Protein AF-A0AAW1BPU8-F1 (afdb_monomer)

Mean predicted aligned error: 4.41 Å

Secondary structure (DSSP, 8-state):
-PPPP--EEEEEEEE-TTSSEEEEEEEETTEEEEEEEE---SS--HHHHHHHHHHHHHHHT--

Organism: Crotalus adamanteus (NCBI:txid8729)

Radius of gyration: 13.69 Å; Cα contacts (8 Å, |Δi|>4): 73; chains: 1; bounding box: 27×27×36 Å

Solvent-accessible surface area (backbone atoms only — not comparable to full-atom values): 4001 Å² total; per-residue (Å²): 135,81,81,77,86,75,69,68,49,76,76,46,78,48,73,43,94,86,66,41,34,42,38,37,36,27,27,47,93,83,41,82,44,77,48,73,50,71,62,75,69,98,57,96,52,62,69,59,55,55,49,52,51,50,51,55,59,48,64,69,56,80,110

Sequence (63 aa):
MVAKICEFKIKAIKRDDMGRFLIIQGLIYGQEVTLANLYAPNTNQREFYDRVYKEIEEIKKVM

InterPro domains:
  IPR036691 Endonuclease/exonuclease/phosphatase superfamily [G3DSA:3.60.10.10] (1-62)

Foldseek 3Di:
DDPDDWDWAWDDWDADPVRQKIWTWTDTVNDIDIDMDGNDDPDPPVVVVVVVVVVSVVVVVVD

pLDDT: mean 91.54, std 9.83, range [51.72, 97.38]

Nearest PDB structures (foldseek):
  7n8k-assembly2_B  TM=8.346E-01  e=7.856E-04  Homo sapiens
  7n94-assembly2_B  TM=8.267E-01  e=1.085E-03  Homo sapiens
  2v0s-assembly1_A  TM=8.378E-01  e=1.500E-03  Homo sapiens
  2v0r-assembly2_B  TM=8.413E-01  e=1.600E-03  Homo sapiens
  8uw3-assembly1_A  TM=8.278E-01  e=1.600E-03  Homo sapiens

Structure (mmCIF, N/CA/C/O backbone):
data_AF-A0AAW1BPU8-F1
#
_entry.id   AF-A0AAW1BPU8-F1
#
loop_
_atom_site.group_PDB
_atom_site.id
_atom_site.type_symbol
_atom_site.label_atom_id
_atom_site.label_alt_id
_atom_site.label_comp_id
_atom_site.label_asym_id
_atom_site.label_entity_id
_atom_site.label_seq_id
_atom_site.pdbx_PDB_ins_code
_atom_site.Cartn_x
_atom_site.Cartn_y
_atom_site.Cartn_z
_atom_site.occupancy
_atom_site.B_iso_or_equiv
_atom_site.auth_seq_id
_atom_site.auth_comp_id
_atom_site.auth_asym_id
_atom_site.auth_atom_id
_atom_site.pdbx_PDB_model_num
ATOM 1 N N . MET A 1 1 ? 7.222 -19.050 23.650 1.00 51.72 1 MET A N 1
ATOM 2 C CA . MET A 1 1 ? 6.812 -17.653 23.398 1.00 51.72 1 MET A CA 1
ATOM 3 C C . MET A 1 1 ? 5.481 -17.710 22.667 1.00 51.72 1 MET A C 1
ATOM 5 O O . MET A 1 1 ? 5.457 -18.176 21.539 1.00 51.72 1 MET A O 1
ATOM 9 N N . VAL A 1 2 ? 4.370 -17.383 23.328 1.00 60.75 2 VAL A N 1
ATOM 10 C CA . VAL A 1 2 ? 3.057 -17.345 22.662 1.00 60.75 2 VAL A CA 1
ATOM 11 C C . VAL A 1 2 ? 2.955 -15.985 21.983 1.00 60.75 2 VAL A C 1
ATOM 13 O O . VAL A 1 2 ? 3.050 -14.963 22.661 1.00 60.75 2 VAL A O 1
ATOM 16 N N . ALA A 1 3 ? 2.835 -15.960 20.655 1.00 71.81 3 ALA A N 1
ATOM 17 C CA . ALA A 1 3 ? 2.592 -14.719 19.932 1.00 71.81 3 ALA A CA 1
ATOM 18 C C . ALA A 1 3 ? 1.267 -14.127 20.428 1.00 71.81 3 ALA A C 1
ATOM 20 O O . ALA A 1 3 ? 0.225 -14.782 20.383 1.00 71.81 3 ALA A O 1
ATOM 21 N N . LYS A 1 4 ? 1.314 -12.903 20.956 1.00 81.19 4 LYS A N 1
ATOM 22 C CA . LYS A 1 4 ? 0.114 -12.192 21.387 1.00 81.19 4 LYS A CA 1
ATOM 23 C C . LYS A 1 4 ? -0.697 -11.876 20.131 1.00 81.19 4 LYS A C 1
ATOM 25 O O . LYS A 1 4 ? -0.173 -11.240 19.218 1.00 81.19 4 LYS A O 1
ATOM 30 N N . ILE A 1 5 ? -1.940 -12.352 20.067 1.00 85.56 5 ILE A N 1
ATOM 31 C CA . ILE A 1 5 ? -2.834 -12.060 18.942 1.00 85.56 5 ILE A CA 1
ATOM 32 C C . ILE A 1 5 ? -3.014 -10.541 18.878 1.00 85.56 5 ILE A C 1
ATOM 34 O O . ILE A 1 5 ? -3.374 -9.913 19.873 1.00 85.56 5 ILE A O 1
ATOM 38 N N . CYS A 1 6 ? -2.720 -9.959 17.718 1.00 87.62 6 CYS A N 1
ATOM 39 C CA . CYS A 1 6 ? -2.883 -8.538 17.449 1.00 87.62 6 CYS A CA 1
ATOM 40 C C . CYS A 1 6 ? -4.073 -8.368 16.505 1.00 87.62 6 CYS A C 1
ATOM 42 O O . CYS A 1 6 ? -4.045 -8.873 15.382 1.00 87.62 6 CYS A O 1
ATOM 44 N N . GLU A 1 7 ? -5.130 -7.703 16.965 1.00 93.62 7 GLU A N 1
ATOM 45 C CA . GLU A 1 7 ? -6.291 -7.423 16.123 1.00 93.62 7 GLU A CA 1
ATOM 46 C C . GLU A 1 7 ? -5.951 -6.300 15.135 1.00 93.62 7 GLU A C 1
ATOM 48 O O . GLU A 1 7 ? -5.603 -5.188 15.538 1.00 93.62 7 GLU A O 1
ATOM 53 N N . PHE A 1 8 ? -6.074 -6.594 13.839 1.00 94.88 8 PHE A N 1
ATOM 54 C CA . PHE A 1 8 ? -5.939 -5.617 12.764 1.00 94.88 8 PHE A CA 1
ATOM 55 C C . PHE A 1 8 ? -7.306 -5.382 12.117 1.00 94.88 8 PHE A C 1
ATOM 57 O O . PHE A 1 8 ? -7.821 -6.245 11.402 1.00 94.88 8 PHE A O 1
AT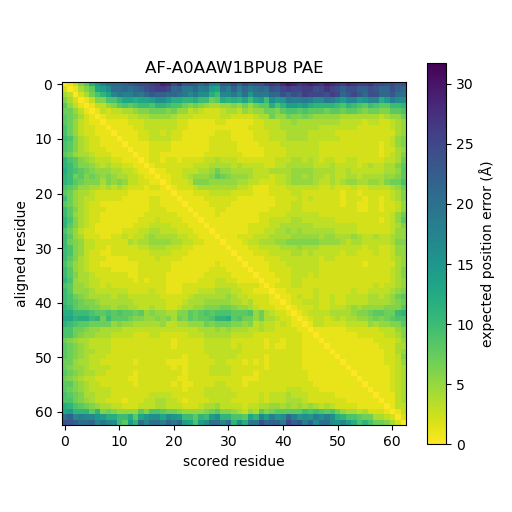OM 64 N N . LYS A 1 9 ? -7.907 -4.212 12.352 1.00 95.94 9 LYS 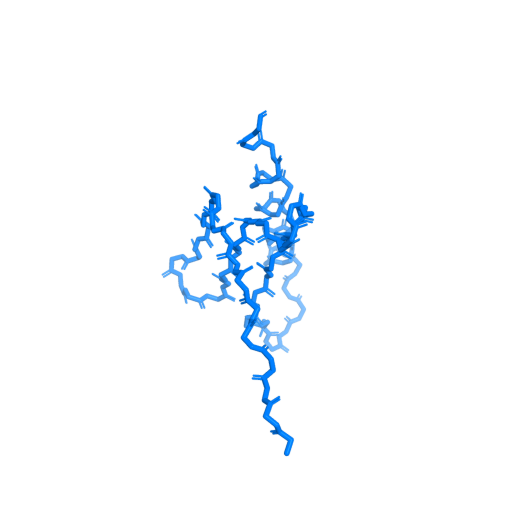A N 1
ATOM 65 C CA . LYS A 1 9 ? -9.202 -3.850 11.756 1.00 95.94 9 LYS A CA 1
ATOM 66 C C . LYS A 1 9 ? -8.979 -3.234 10.384 1.00 95.94 9 LYS A C 1
ATOM 68 O O . LYS A 1 9 ? -8.517 -2.100 10.283 1.00 95.94 9 LYS A O 1
ATOM 73 N N . ILE A 1 10 ? -9.297 -3.983 9.335 1.00 95.94 10 ILE A N 1
ATOM 74 C CA . ILE A 1 10 ? -9.126 -3.544 7.947 1.00 95.94 10 ILE A CA 1
ATOM 75 C C . ILE A 1 10 ? -10.122 -2.422 7.628 1.00 95.94 10 ILE A C 1
ATOM 77 O O . ILE A 1 10 ? -11.317 -2.566 7.870 1.00 95.94 10 ILE A O 1
ATOM 81 N N . LYS A 1 11 ? -9.624 -1.325 7.050 1.00 95.88 11 LYS A N 1
ATOM 82 C CA . LYS A 1 11 ? -10.428 -0.227 6.492 1.00 95.88 11 LYS A CA 1
ATOM 83 C C . LYS A 1 11 ? -10.491 -0.289 4.967 1.00 95.88 11 LYS A C 1
ATOM 85 O O . LYS A 1 11 ? -11.559 -0.132 4.390 1.00 95.88 11 LYS A O 1
ATOM 90 N N . ALA A 1 12 ? -9.353 -0.527 4.318 1.00 96.19 12 ALA A N 1
ATOM 91 C CA . ALA A 1 12 ? -9.260 -0.577 2.864 1.00 96.19 12 ALA A CA 1
ATOM 92 C C . ALA A 1 12 ? -8.161 -1.541 2.412 1.00 96.19 12 ALA A C 1
ATOM 94 O O . ALA A 1 12 ? -7.191 -1.790 3.131 1.00 96.19 12 ALA A O 1
ATOM 95 N N . ILE A 1 13 ? -8.314 -2.068 1.198 1.00 96.19 13 ILE A N 1
ATOM 96 C CA . ILE A 1 13 ? -7.353 -2.970 0.565 1.00 96.19 13 ILE A CA 1
ATOM 97 C C . ILE A 1 13 ? -7.130 -2.504 -0.875 1.00 96.19 13 ILE A C 1
ATOM 99 O O . ILE A 1 13 ? -8.090 -2.329 -1.622 1.00 96.19 13 ILE A O 1
ATOM 103 N N . LYS A 1 14 ? -5.866 -2.366 -1.277 1.00 95.94 14 LYS A N 1
ATOM 104 C CA . LYS A 1 14 ? -5.433 -2.197 -2.668 1.00 95.94 14 LYS A CA 1
ATOM 105 C C . LYS A 1 14 ? -4.587 -3.399 -3.072 1.00 95.94 14 LYS A C 1
ATOM 107 O O . LYS A 1 14 ? -3.706 -3.833 -2.327 1.00 95.94 14 LYS A O 1
ATOM 112 N N . ARG A 1 15 ? -4.881 -3.957 -4.242 1.00 95.31 15 ARG A N 1
ATOM 113 C CA . ARG A 1 15 ? -4.222 -5.150 -4.784 1.00 95.31 15 ARG A CA 1
ATOM 114 C C . ARG A 1 15 ? -3.698 -4.819 -6.168 1.00 95.31 15 ARG A C 1
ATOM 116 O O . ARG A 1 15 ? -4.412 -4.197 -6.946 1.00 95.31 15 ARG A O 1
ATOM 123 N N . ASP A 1 16 ? -2.471 -5.230 -6.452 1.00 94.38 16 ASP A N 1
ATOM 124 C CA . ASP A 1 16 ? -1.962 -5.229 -7.820 1.00 94.38 16 ASP A CA 1
ATOM 125 C C . ASP A 1 16 ? -2.552 -6.403 -8.601 1.00 94.38 16 ASP A C 1
ATOM 127 O O . ASP A 1 16 ? -2.551 -7.531 -8.107 1.00 94.38 16 ASP A O 1
ATOM 131 N N . ASP A 1 17 ? -2.971 -6.167 -9.841 1.00 91.88 17 ASP A N 1
ATOM 132 C CA . ASP A 1 17 ? -3.540 -7.212 -10.702 1.00 91.88 17 ASP A CA 1
ATOM 133 C C . ASP A 1 17 ? -2.533 -8.327 -11.017 1.00 91.88 17 ASP A C 1
ATOM 135 O O . ASP A 1 17 ? -2.907 -9.482 -11.197 1.00 91.88 17 ASP A O 1
ATOM 139 N N . MET A 1 18 ? -1.236 -8.002 -11.036 1.00 91.06 18 MET A N 1
ATOM 140 C CA . MET A 1 18 ? -0.159 -8.976 -11.242 1.00 91.06 18 MET A CA 1
ATOM 141 C C . MET A 1 18 ? 0.333 -9.613 -9.933 1.00 91.06 18 MET A C 1
ATOM 143 O O . MET A 1 18 ? 1.320 -10.345 -9.940 1.00 91.06 18 MET A O 1
ATOM 147 N N . GLY A 1 19 ? -0.304 -9.307 -8.797 1.00 91.88 19 GLY A N 1
ATOM 148 C CA . GLY A 1 19 ? 0.062 -9.847 -7.487 1.00 91.88 19 GLY A CA 1
ATOM 149 C C . GLY A 1 19 ? 1.388 -9.329 -6.922 1.00 91.88 19 GLY A C 1
ATOM 150 O O . GLY A 1 19 ? 1.895 -9.896 -5.957 1.00 91.88 19 GLY A O 1
ATOM 151 N N . ARG A 1 20 ? 1.967 -8.260 -7.486 1.00 94.50 20 ARG A N 1
ATOM 152 C CA . ARG A 1 20 ? 3.280 -7.748 -7.050 1.00 94.50 20 ARG A CA 1
ATOM 153 C C . ARG A 1 20 ? 3.216 -6.900 -5.788 1.00 94.50 20 ARG A C 1
ATOM 155 O O . ARG A 1 20 ? 4.242 -6.692 -5.149 1.00 94.50 20 ARG A O 1
ATOM 162 N N . PHE A 1 21 ? 2.044 -6.392 -5.420 1.00 96.06 21 PHE A N 1
ATOM 163 C CA . PHE A 1 21 ? 1.858 -5.754 -4.125 1.00 96.06 21 PHE A CA 1
ATOM 164 C C . PHE A 1 21 ? 0.454 -5.953 -3.558 1.00 96.06 21 PHE A C 1
ATOM 166 O O . PHE A 1 21 ? -0.535 -6.086 -4.284 1.00 96.06 21 PHE A O 1
ATOM 173 N N . LEU A 1 22 ? 0.389 -5.912 -2.229 1.00 97.38 22 LEU A N 1
ATOM 174 C CA . LEU A 1 22 ? -0.827 -5.854 -1.430 1.00 97.38 22 LEU A CA 1
ATOM 175 C C . LEU A 1 22 ? -0.649 -4.750 -0.391 1.00 97.38 22 LEU A C 1
ATOM 177 O O . LEU A 1 22 ? 0.250 -4.827 0.446 1.00 97.38 22 LEU A O 1
ATOM 181 N N . ILE A 1 23 ? -1.508 -3.737 -0.441 1.00 97.38 23 ILE A N 1
ATOM 182 C CA . ILE A 1 23 ? -1.504 -2.624 0.508 1.00 97.38 23 ILE A CA 1
ATOM 183 C C . ILE A 1 23 ? -2.816 -2.664 1.285 1.00 97.38 23 ILE A C 1
ATOM 185 O O . ILE A 1 23 ? -3.897 -2.725 0.701 1.00 97.38 23 ILE A O 1
ATOM 189 N N . ILE A 1 24 ? -2.726 -2.649 2.609 1.00 97.12 24 ILE A N 1
ATOM 190 C CA . ILE A 1 24 ? -3.866 -2.718 3.516 1.00 97.12 24 ILE A CA 1
ATOM 191 C C . ILE A 1 24 ? -3.789 -1.533 4.469 1.00 97.12 2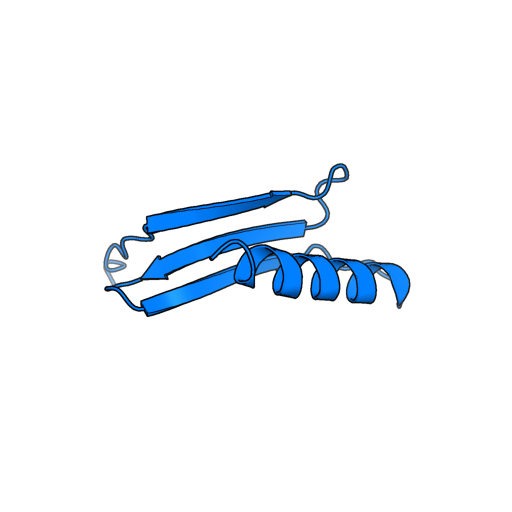4 ILE A C 1
ATOM 193 O O . ILE A 1 24 ? -2.818 -1.389 5.209 1.00 97.12 24 ILE A O 1
ATOM 197 N N . GLN A 1 25 ? -4.833 -0.712 4.478 1.00 96.94 25 GLN A N 1
ATOM 198 C CA . GLN A 1 25 ? -5.027 0.317 5.492 1.00 96.94 25 GLN A CA 1
ATOM 199 C C . GLN A 1 25 ? -5.917 -0.246 6.594 1.00 96.94 25 GLN A C 1
ATOM 201 O O . GLN A 1 25 ? -6.950 -0.863 6.314 1.00 96.94 25 GLN A O 1
ATOM 206 N N . GLY A 1 26 ? -5.558 -0.011 7.850 1.00 96.31 26 GLY A N 1
ATOM 207 C CA . GLY A 1 26 ? -6.367 -0.457 8.973 1.00 96.31 26 GLY A CA 1
ATOM 208 C C . GLY A 1 26 ? -5.975 0.172 10.296 1.00 96.31 26 GLY A C 1
ATOM 209 O O . GLY A 1 26 ? -5.263 1.174 10.341 1.00 96.31 26 GLY A O 1
ATOM 210 N N . LEU A 1 27 ? -6.489 -0.418 11.372 1.00 96.44 27 LEU A N 1
ATOM 211 C CA . LEU A 1 27 ? -6.241 0.007 12.742 1.00 96.44 27 LEU A CA 1
ATOM 212 C C . LEU A 1 27 ? -5.620 -1.121 13.555 1.00 96.44 27 LEU A C 1
ATOM 214 O O . LEU A 1 27 ? -6.142 -2.236 13.568 1.00 96.44 27 LEU A O 1
ATOM 218 N N . ILE A 1 28 ? -4.582 -0.783 14.312 1.00 95.69 28 ILE A N 1
ATOM 219 C CA . ILE A 1 28 ? -4.046 -1.598 15.401 1.00 95.69 28 ILE A CA 1
ATOM 220 C C . ILE A 1 28 ? -4.236 -0.796 16.685 1.00 95.69 28 ILE A C 1
ATOM 222 O O . ILE A 1 28 ? -3.716 0.308 16.801 1.00 95.69 28 ILE A O 1
ATOM 226 N N . TYR A 1 29 ? -5.019 -1.311 17.637 1.00 93.62 29 TYR A N 1
ATOM 227 C CA . TYR A 1 29 ? -5.323 -0.619 18.904 1.00 93.62 29 TYR A CA 1
ATOM 228 C C . TYR A 1 29 ? -5.788 0.845 18.734 1.00 93.62 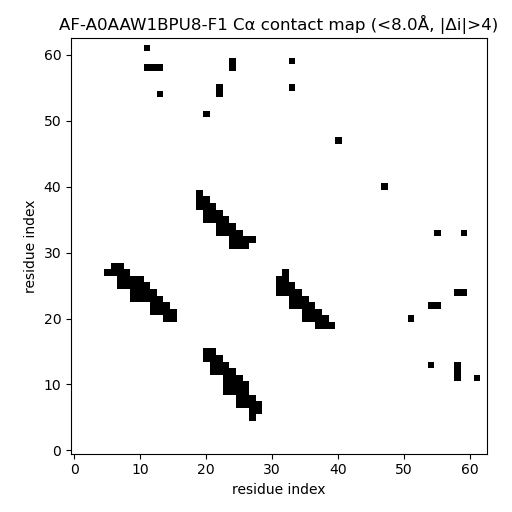29 TYR A C 1
ATOM 230 O O . TYR A 1 29 ? -5.438 1.720 19.520 1.00 93.62 29 TYR A O 1
ATOM 238 N N . GLY A 1 30 ? -6.572 1.118 17.684 1.00 92.31 30 GLY A N 1
ATOM 239 C CA . GLY A 1 30 ? -7.082 2.458 17.367 1.00 92.31 30 GLY A CA 1
ATOM 240 C C . GLY A 1 30 ? -6.098 3.372 16.627 1.00 92.31 30 GLY A C 1
ATOM 241 O O . GLY A 1 30 ? -6.502 4.448 16.201 1.00 92.31 30 GLY A O 1
ATOM 242 N N . GLN A 1 31 ? -4.848 2.946 16.419 1.00 95.19 31 GLN A N 1
ATOM 243 C CA . GLN A 1 31 ? -3.865 3.671 15.614 1.00 95.19 31 GLN A CA 1
ATOM 244 C C . GLN A 1 31 ? -3.924 3.239 14.156 1.00 95.19 31 GLN A C 1
ATOM 246 O O . GLN A 1 31 ? -3.994 2.046 13.857 1.00 95.19 31 GLN A O 1
ATOM 251 N N . GLU A 1 32 ? -3.870 4.211 13.252 1.00 94.81 32 GLU A N 1
ATOM 252 C CA . GLU A 1 32 ? -3.856 3.959 11.816 1.00 94.81 32 GLU A CA 1
ATOM 253 C C . GLU A 1 32 ? -2.515 3.411 11.353 1.00 94.81 32 GLU A C 1
ATOM 255 O O . GLU A 1 32 ? -1.455 3.955 11.656 1.00 94.81 32 GLU A O 1
ATOM 260 N N . VAL A 1 33 ? -2.582 2.322 10.593 1.00 95.81 33 VAL A N 1
ATOM 261 C CA . VAL A 1 33 ? -1.415 1.638 10.051 1.00 95.81 33 VAL A CA 1
ATOM 262 C C . VAL A 1 33 ? -1.689 1.269 8.600 1.00 95.81 33 VAL A C 1
ATOM 264 O O . VAL A 1 33 ? -2.717 0.666 8.280 1.00 95.81 33 VAL A O 1
ATOM 267 N N . THR A 1 34 ? -0.733 1.595 7.733 1.00 96.31 34 THR A N 1
ATOM 268 C CA . THR A 1 34 ? -0.663 1.079 6.366 1.00 96.31 34 THR A CA 1
ATOM 269 C C . THR A 1 34 ? 0.341 -0.068 6.332 1.00 96.31 34 THR A C 1
ATOM 271 O O . THR A 1 34 ? 1.527 0.136 6.586 1.00 96.31 34 THR A O 1
ATOM 274 N N . LEU A 1 35 ? -0.114 -1.274 6.010 1.00 96.50 35 LEU A N 1
ATOM 275 C CA . LEU A 1 35 ? 0.749 -2.422 5.747 1.00 96.50 35 LEU A CA 1
ATOM 276 C C . LEU A 1 35 ? 0.908 -2.580 4.237 1.00 96.50 35 LEU A C 1
ATOM 278 O O . LEU A 1 35 ? -0.088 -2.640 3.523 1.00 96.50 35 LEU A O 1
ATOM 282 N N . ALA A 1 36 ? 2.143 -2.672 3.752 1.00 96.19 36 ALA A N 1
ATOM 283 C CA .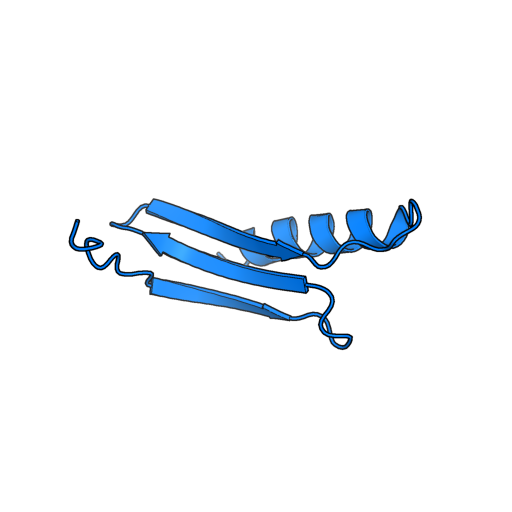 ALA A 1 36 ? 2.437 -2.921 2.345 1.00 96.19 36 ALA A CA 1
ATOM 284 C C . ALA A 1 36 ? 3.355 -4.140 2.222 1.00 96.19 36 ALA A C 1
ATOM 286 O O . ALA A 1 36 ? 4.468 -4.141 2.745 1.00 96.19 36 ALA A O 1
ATOM 287 N N . ASN A 1 37 ? 2.885 -5.176 1.531 1.00 96.94 37 ASN A N 1
ATOM 288 C CA . ASN A 1 37 ? 3.713 -6.295 1.101 1.00 96.94 37 ASN A CA 1
ATOM 289 C C . ASN A 1 37 ? 4.046 -6.096 -0.377 1.00 96.94 37 ASN A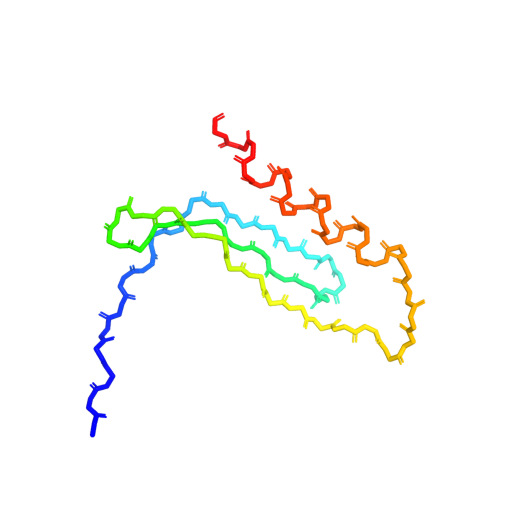 C 1
ATOM 291 O O . ASN A 1 37 ? 3.132 -5.938 -1.188 1.00 96.94 37 ASN A O 1
ATOM 295 N N . LEU A 1 38 ? 5.338 -6.066 -0.701 1.00 95.69 38 LEU A N 1
ATOM 296 C CA . LEU A 1 38 ? 5.851 -5.785 -2.035 1.00 95.69 38 LEU A CA 1
ATOM 297 C C . LEU A 1 38 ? 6.744 -6.938 -2.483 1.00 95.69 38 LEU A C 1
ATOM 299 O O . LEU A 1 38 ? 7.733 -7.261 -1.826 1.00 95.69 38 LEU A O 1
ATOM 303 N N . TYR A 1 39 ? 6.443 -7.495 -3.646 1.00 94.31 39 TYR A N 1
ATOM 304 C CA . TYR A 1 39 ? 7.364 -8.333 -4.390 1.00 94.31 39 TYR A CA 1
ATOM 305 C C . TYR A 1 39 ? 8.105 -7.454 -5.396 1.00 94.31 39 TYR A C 1
ATOM 307 O O . TYR A 1 39 ? 7.605 -7.149 -6.482 1.00 94.31 39 TYR A O 1
ATOM 315 N N . ALA A 1 40 ? 9.272 -6.965 -4.979 1.00 92.75 40 ALA A N 1
ATOM 316 C CA . ALA A 1 40 ? 10.053 -6.030 -5.773 1.00 92.75 40 ALA A CA 1
ATOM 317 C C . ALA A 1 40 ? 10.617 -6.696 -7.044 1.00 92.75 40 ALA A C 1
ATOM 319 O O . ALA A 1 40 ? 10.999 -7.868 -7.012 1.00 92.75 40 ALA A O 1
ATOM 320 N N . PRO A 1 41 ? 10.700 -5.959 -8.163 1.00 92.88 41 PRO A N 1
ATOM 321 C CA . PRO A 1 41 ? 11.359 -6.442 -9.368 1.00 92.88 41 PRO A CA 1
ATOM 322 C C . PRO A 1 41 ? 12.861 -6.666 -9.133 1.00 92.88 41 PRO A C 1
ATOM 324 O O . PRO A 1 41 ? 13.492 -5.975 -8.338 1.00 92.88 41 PRO A O 1
ATOM 327 N N . ASN A 1 42 ? 13.451 -7.605 -9.879 1.00 93.50 42 ASN A N 1
ATOM 328 C CA . ASN A 1 42 ? 14.892 -7.899 -9.814 1.00 93.50 42 ASN A CA 1
ATOM 329 C C . ASN A 1 42 ? 15.768 -6.746 -10.335 1.00 93.50 42 ASN A C 1
ATOM 331 O O . ASN A 1 42 ? 16.960 -6.684 -10.042 1.00 93.50 42 ASN A O 1
ATOM 335 N N . THR A 1 43 ? 15.193 -5.858 -11.145 1.00 94.88 43 THR A N 1
ATOM 336 C CA . THR A 1 43 ? 15.850 -4.668 -11.687 1.00 94.88 43 THR A CA 1
ATOM 337 C C . THR A 1 43 ? 15.220 -3.412 -11.104 1.00 94.88 43 THR A C 1
ATOM 339 O O . THR A 1 43 ? 14.076 -3.422 -10.649 1.00 94.88 43 THR A O 1
ATOM 342 N N . ASN A 1 44 ? 15.957 -2.301 -11.137 1.00 90.69 44 ASN A N 1
ATOM 343 C CA . ASN A 1 44 ? 15.435 -1.021 -10.675 1.00 90.69 44 ASN A CA 1
ATOM 344 C C . ASN A 1 44 ? 14.389 -0.466 -11.656 1.00 90.69 44 ASN A C 1
ATOM 346 O O . ASN A 1 44 ? 14.698 0.338 -12.537 1.00 90.69 44 ASN A O 1
ATOM 350 N N . GLN A 1 45 ? 13.144 -0.909 -11.506 1.00 94.44 45 GLN A N 1
ATOM 351 C CA . GLN A 1 45 ? 12.015 -0.416 -12.279 1.00 94.44 45 GLN A CA 1
ATOM 352 C C . GLN A 1 45 ? 11.340 0.731 -11.526 1.00 94.44 45 GLN A C 1
ATOM 354 O O . GLN A 1 45 ? 10.401 0.525 -10.760 1.00 94.44 45 GLN A O 1
ATOM 359 N N . ARG A 1 46 ? 11.808 1.958 -11.762 1.00 95.50 46 ARG A N 1
ATOM 360 C CA . ARG A 1 46 ? 11.291 3.173 -11.113 1.00 95.50 46 ARG A CA 1
ATOM 361 C C . ARG A 1 46 ? 9.761 3.283 -11.157 1.00 95.50 46 ARG A C 1
ATOM 363 O O . ARG A 1 46 ? 9.140 3.554 -10.138 1.00 95.50 46 ARG A O 1
ATOM 370 N N . GLU A 1 47 ? 9.159 2.984 -12.305 1.00 94.88 47 GLU A N 1
ATOM 371 C CA . GLU A 1 47 ? 7.705 3.033 -12.518 1.00 94.88 47 GLU A CA 1
ATOM 372 C C . GLU A 1 47 ? 6.919 2.151 -11.538 1.00 94.88 47 GLU A C 1
ATOM 374 O O . GLU A 1 47 ? 5.820 2.510 -11.118 1.00 94.88 47 GLU A O 1
ATOM 379 N N . PHE A 1 48 ? 7.479 0.998 -11.150 1.00 94.62 48 PHE A N 1
ATOM 380 C CA . PHE A 1 48 ? 6.855 0.116 -10.168 1.00 94.62 48 PHE A CA 1
ATOM 381 C C . PHE A 1 48 ? 6.788 0.792 -8.797 1.00 94.62 48 PHE A C 1
ATOM 383 O O . PHE A 1 48 ? 5.728 0.815 -8.173 1.00 94.62 48 PHE A O 1
ATOM 390 N N . TYR A 1 49 ? 7.898 1.377 -8.348 1.00 95.00 49 TYR A N 1
ATOM 391 C CA . TYR A 1 49 ? 7.969 2.047 -7.051 1.00 95.00 49 TYR A CA 1
ATOM 392 C C . TYR A 1 49 ? 7.132 3.327 -7.017 1.00 95.00 49 TYR A C 1
ATOM 394 O O . TYR A 1 49 ? 6.428 3.556 -6.035 1.00 95.00 49 TYR A O 1
ATOM 402 N N . ASP A 1 50 ? 7.137 4.109 -8.099 1.00 96.25 50 ASP A N 1
ATOM 403 C CA . ASP A 1 50 ? 6.292 5.299 -8.231 1.00 96.25 50 ASP A CA 1
ATOM 404 C C . ASP A 1 50 ? 4.802 4.918 -8.152 1.00 96.25 50 ASP A C 1
ATOM 406 O O . ASP A 1 50 ? 4.018 5.580 -7.466 1.00 96.25 50 ASP A O 1
ATOM 410 N N . ARG A 1 51 ? 4.408 3.801 -8.783 1.00 95.12 51 ARG A N 1
ATOM 411 C CA . AR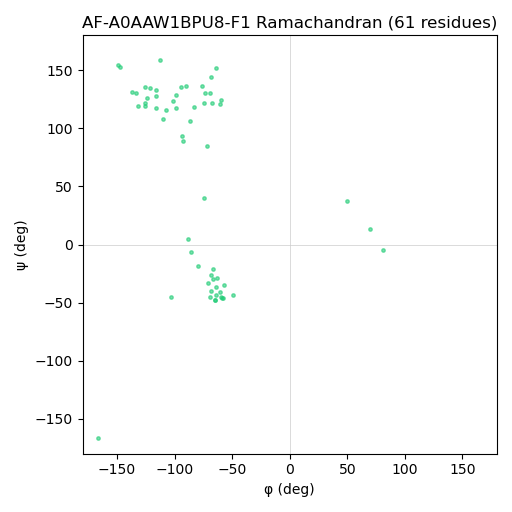G A 1 51 ? 3.043 3.267 -8.682 1.00 95.12 51 ARG A CA 1
ATOM 412 C C . ARG A 1 51 ? 2.709 2.816 -7.261 1.00 95.12 51 ARG A C 1
ATOM 414 O O . ARG A 1 51 ? 1.658 3.193 -6.755 1.00 95.12 51 ARG A O 1
ATOM 421 N N . VAL A 1 52 ? 3.584 2.053 -6.602 1.00 95.56 52 VAL A N 1
ATOM 422 C CA . VAL A 1 52 ? 3.377 1.623 -5.205 1.00 95.56 52 VAL A CA 1
ATOM 423 C C . VAL A 1 52 ? 3.208 2.831 -4.284 1.00 95.56 52 VAL A C 1
ATOM 425 O O . VAL A 1 52 ? 2.279 2.863 -3.480 1.00 95.56 52 VAL A O 1
ATOM 428 N N . TYR A 1 53 ? 4.067 3.842 -4.421 1.00 95.69 53 TYR A N 1
ATOM 429 C CA . TYR A 1 53 ? 3.985 5.067 -3.631 1.00 95.69 53 TYR A CA 1
ATOM 430 C C . TYR A 1 53 ? 2.652 5.790 -3.847 1.00 95.69 53 TYR A C 1
ATOM 432 O O . TYR A 1 53 ? 1.986 6.163 -2.881 1.00 95.69 53 TYR A O 1
ATOM 440 N N . LYS A 1 54 ? 2.215 5.918 -5.105 1.00 95.88 54 LYS A N 1
ATOM 441 C CA . LYS A 1 54 ? 0.918 6.513 -5.439 1.00 95.88 54 LYS A CA 1
ATOM 442 C C . LYS A 1 54 ? -0.245 5.763 -4.783 1.00 95.88 54 LYS A C 1
ATOM 444 O O . LYS A 1 54 ? -1.100 6.404 -4.184 1.00 95.88 54 LYS A O 1
ATOM 449 N N . GLU A 1 55 ? -0.264 4.433 -4.843 1.00 95.56 55 GLU A N 1
ATOM 450 C CA . GLU A 1 55 ? -1.326 3.623 -4.224 1.00 95.56 55 GLU A CA 1
ATOM 451 C C . GLU A 1 55 ? -1.351 3.763 -2.692 1.00 95.56 55 GLU A C 1
ATOM 453 O O . GLU A 1 55 ? -2.429 3.807 -2.096 1.00 95.56 55 GLU A O 1
ATOM 458 N N . ILE A 1 56 ? -0.183 3.883 -2.046 1.00 95.44 56 ILE A N 1
ATOM 459 C CA . ILE A 1 56 ? -0.076 4.159 -0.603 1.00 95.44 56 ILE A CA 1
ATOM 460 C C . ILE A 1 56 ? -0.657 5.538 -0.267 1.00 95.44 56 ILE A C 1
ATOM 462 O O . ILE A 1 56 ? -1.385 5.684 0.712 1.00 95.44 56 ILE A O 1
ATOM 466 N N . GLU A 1 57 ? -0.358 6.560 -1.063 1.00 95.50 57 GLU A N 1
ATOM 467 C CA . GLU A 1 57 ? -0.896 7.900 -0.825 1.00 95.50 57 GLU A CA 1
ATOM 468 C C . GLU A 1 57 ? -2.395 7.984 -1.132 1.00 95.50 57 GLU A C 1
ATOM 470 O O . GLU A 1 57 ? -3.125 8.700 -0.453 1.00 95.50 57 GLU A O 1
ATOM 475 N N . GLU A 1 58 ? -2.887 7.232 -2.115 1.0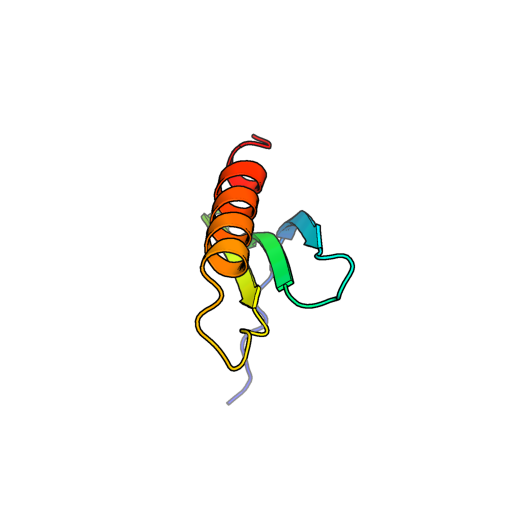0 94.38 58 GLU A N 1
ATOM 476 C CA . GLU A 1 58 ? -4.316 7.148 -2.415 1.00 94.38 58 GLU A CA 1
ATOM 477 C C . GLU A 1 58 ? -5.101 6.419 -1.326 1.00 94.38 58 GLU A C 1
ATOM 479 O O . GLU A 1 58 ? -6.150 6.909 -0.919 1.00 94.38 58 GLU A O 1
ATOM 484 N N . ILE A 1 59 ? -4.615 5.280 -0.817 1.00 93.69 59 ILE A N 1
ATOM 485 C CA . ILE A 1 59 ? -5.359 4.511 0.192 1.00 93.69 59 ILE A CA 1
ATOM 486 C C . ILE A 1 59 ? -5.481 5.268 1.521 1.00 93.69 59 ILE A C 1
ATOM 488 O O . ILE A 1 59 ? -6.486 5.124 2.214 1.00 93.69 59 ILE A O 1
ATOM 492 N N . LYS A 1 60 ? -4.503 6.125 1.848 1.00 89.69 60 LYS A N 1
ATOM 493 C CA . LYS A 1 60 ? -4.575 7.044 2.995 1.00 89.69 60 LYS A CA 1
ATOM 494 C C . LYS A 1 60 ? -5.618 8.151 2.811 1.00 89.69 60 LYS A C 1
ATOM 496 O O . LYS A 1 60 ? -6.116 8.668 3.800 1.00 89.69 60 LYS A O 1
ATOM 501 N N . LYS A 1 61 ? -5.945 8.522 1.567 1.00 84.25 61 LYS A N 1
ATOM 502 C CA . LYS A 1 61 ? -6.923 9.574 1.234 1.00 84.25 61 LYS A CA 1
ATOM 503 C C . LYS A 1 61 ? -8.369 9.088 1.186 1.00 84.25 61 LYS A C 1
ATOM 505 O O . LYS A 1 61 ? -9.251 9.917 1.008 1.00 84.25 61 LYS A O 1
ATOM 510 N N . VAL A 1 62 ? -8.643 7.785 1.311 1.00 63.81 62 VAL A N 1
ATOM 511 C CA . VAL A 1 62 ? -10.021 7.235 1.369 1.00 63.81 62 VAL A CA 1
ATOM 512 C C . VAL A 1 62 ? -10.656 7.520 2.747 1.00 63.81 62 VAL A C 1
ATOM 514 O O . VAL A 1 62 ? -11.319 6.681 3.346 1.00 63.81 62 VAL A O 1
ATOM 517 N N . MET A 1 63 ? -10.401 8.716 3.273 1.00 54.06 63 MET A N 1
ATOM 518 C CA . MET A 1 63 ? -10.792 9.219 4.582 1.00 54.06 63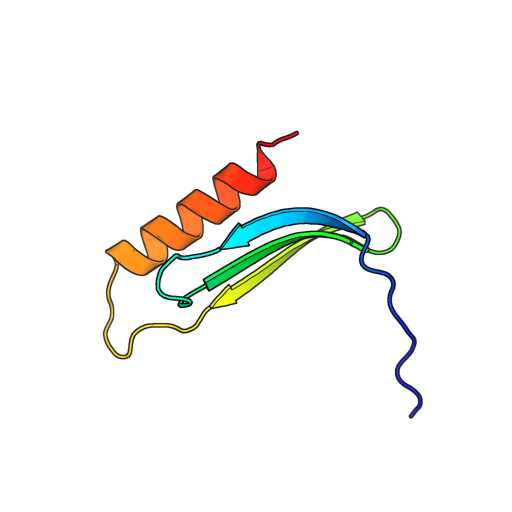 MET A CA 1
ATOM 519 C C . MET A 1 63 ? -11.546 10.528 4.406 1.00 54.06 63 MET A C 1
ATOM 521 O O . MET A 1 63 ? -11.021 11.409 3.689 1.00 54.06 63 MET A O 1
#